Protein AF-A0A4Y8C6T3-F1 (afdb_monomer_lite)

Radius of gyration: 14.13 Å; chains: 1; bounding box: 31×22×41 Å

pLDDT: mean 93.66, std 9.94, range [44.62, 98.5]

Structure (mmCIF, N/CA/C/O backbone):
data_AF-A0A4Y8C6T3-F1
#
_entry.id   AF-A0A4Y8C6T3-F1
#
loop_
_atom_site.group_PDB
_atom_site.id
_atom_site.type_symbol
_atom_site.label_atom_id
_atom_site.label_alt_id
_atom_site.label_comp_id
_atom_site.label_asym_id
_atom_site.label_entity_id
_atom_site.label_seq_id
_atom_site.pdbx_PDB_ins_code
_atom_site.Cartn_x
_atom_site.Cartn_y
_atom_site.Cartn_z
_atom_site.occupancy
_atom_site.B_iso_or_equiv
_atom_site.auth_seq_id
_atom_site.auth_comp_id
_atom_site.auth_asym_id
_atom_site.auth_atom_id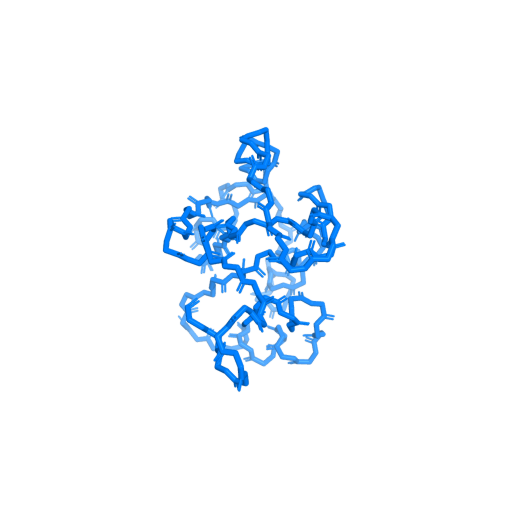
_atom_site.pdbx_PDB_model_num
ATOM 1 N N . PRO A 1 1 ? -4.634 -4.958 -4.714 1.00 93.81 1 PRO A N 1
ATOM 2 C CA . PRO A 1 1 ? -3.688 -5.051 -5.860 1.00 93.81 1 PRO A CA 1
ATOM 3 C C . PRO A 1 1 ? -2.917 -3.736 -6.041 1.00 93.81 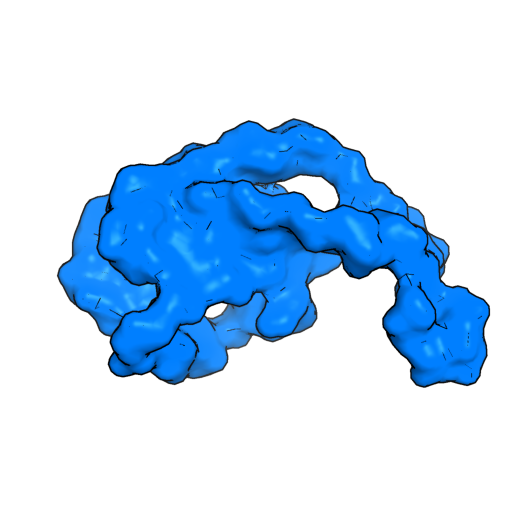1 PRO A C 1
ATOM 5 O O . PRO A 1 1 ? -3.467 -2.706 -5.666 1.00 93.81 1 PRO A O 1
ATOM 8 N N . ALA A 1 2 ? -1.694 -3.755 -6.593 1.00 94.00 2 ALA A N 1
ATOM 9 C CA . ALA A 1 2 ? -0.836 -2.560 -6.675 1.00 94.00 2 ALA A CA 1
ATOM 10 C C . ALA A 1 2 ? -1.477 -1.413 -7.481 1.00 94.00 2 ALA A C 1
ATOM 12 O O . ALA A 1 2 ? -1.553 -0.289 -6.998 1.00 94.00 2 ALA A O 1
ATOM 13 N N . PHE A 1 3 ? -2.056 -1.705 -8.650 1.00 95.62 3 PHE A N 1
ATOM 14 C CA . PHE A 1 3 ? -2.719 -0.692 -9.486 1.00 95.62 3 PHE A CA 1
ATOM 15 C C . PHE A 1 3 ? -3.970 -0.071 -8.858 1.00 95.62 3 PHE A C 1
ATOM 17 O O . PHE A 1 3 ? -4.382 1.023 -9.228 1.00 95.62 3 PHE A O 1
ATOM 24 N N . LEU A 1 4 ? -4.565 -0.758 -7.884 1.00 96.12 4 LEU A N 1
ATOM 25 C CA . LEU A 1 4 ? -5.795 -0.332 -7.225 1.00 96.12 4 LEU A CA 1
ATOM 26 C C . LEU A 1 4 ? -5.525 0.312 -5.860 1.00 96.12 4 LEU A C 1
ATOM 28 O O . LEU A 1 4 ? -6.464 0.555 -5.109 1.00 96.12 4 LEU A O 1
ATOM 32 N N . CYS A 1 5 ? -4.263 0.598 -5.517 1.00 94.44 5 CYS A N 1
ATOM 33 C CA . CYS A 1 5 ? -3.896 1.125 -4.201 1.00 94.44 5 CYS A CA 1
ATOM 34 C C . CYS A 1 5 ? -4.512 2.500 -3.892 1.00 94.44 5 CYS A C 1
ATOM 36 O O . CYS A 1 5 ? -4.568 2.878 -2.732 1.00 94.44 5 CYS A O 1
ATOM 38 N N . ARG A 1 6 ? -4.991 3.232 -4.910 1.00 94.50 6 ARG A N 1
ATOM 39 C CA . ARG A 1 6 ? -5.690 4.523 -4.778 1.00 94.50 6 ARG A CA 1
ATOM 40 C C . ARG A 1 6 ? -7.206 4.453 -5.005 1.00 94.50 6 ARG A C 1
ATOM 42 O O . ARG A 1 6 ? -7.862 5.488 -5.000 1.00 94.50 6 ARG A O 1
ATOM 49 N N . GLN A 1 7 ? -7.774 3.264 -5.204 1.00 97.06 7 GLN A N 1
ATOM 50 C CA . GLN A 1 7 ? -9.216 3.114 -5.412 1.00 97.06 7 GLN A CA 1
ATOM 51 C C . GLN A 1 7 ? -9.947 3.178 -4.072 1.00 97.06 7 GLN A C 1
ATOM 53 O O . GLN A 1 7 ? -9.999 2.195 -3.331 1.00 97.06 7 GLN A O 1
ATOM 58 N N . THR A 1 8 ? -10.492 4.354 -3.757 1.00 96.19 8 THR A N 1
ATOM 59 C CA . THR A 1 8 ? -11.154 4.634 -2.477 1.00 96.19 8 THR A CA 1
ATOM 60 C C . THR A 1 8 ? -12.245 3.623 -2.155 1.00 96.19 8 THR A C 1
ATOM 62 O O . THR A 1 8 ? -12.251 3.085 -1.051 1.00 96.19 8 THR A O 1
ATOM 65 N N . ASP A 1 9 ? -13.122 3.316 -3.107 1.00 97.25 9 ASP A N 1
ATOM 66 C CA . ASP A 1 9 ? -14.258 2.425 -2.860 1.00 97.25 9 ASP A CA 1
ATOM 67 C C . ASP A 1 9 ? -13.801 1.005 -2.524 1.00 97.25 9 ASP A C 1
ATOM 69 O O . ASP A 1 9 ? -14.338 0.377 -1.612 1.00 97.25 9 ASP A O 1
ATOM 73 N N . LEU A 1 10 ? -12.736 0.532 -3.183 1.00 98.00 10 LEU A N 1
ATOM 74 C CA . LEU A 1 10 ? -12.125 -0.761 -2.883 1.00 98.00 10 LEU A CA 1
ATOM 75 C C . LEU A 1 10 ? -11.499 -0.776 -1.484 1.00 98.00 10 LEU A C 1
ATOM 77 O O . LEU A 1 10 ? -11.689 -1.736 -0.737 1.00 98.00 10 LEU A O 1
ATOM 81 N N . LEU A 1 11 ? -10.763 0.278 -1.117 1.00 97.31 11 LEU A N 1
ATOM 82 C CA . LEU A 1 11 ? -10.166 0.400 0.215 1.00 97.31 11 LEU A CA 1
ATOM 83 C C . LEU A 1 11 ? -11.241 0.444 1.303 1.00 97.31 11 LEU A C 1
ATOM 85 O O . LEU A 1 11 ? -11.113 -0.244 2.312 1.00 97.31 11 LEU A O 1
ATOM 89 N N . VAL A 1 12 ? -12.313 1.206 1.084 1.00 97.88 12 VAL A N 1
ATOM 90 C CA . VAL A 1 12 ? -13.452 1.316 2.003 1.00 97.88 12 VAL A CA 1
ATOM 91 C C . VAL A 1 12 ? -14.166 -0.028 2.138 1.00 97.88 12 VAL A C 1
ATOM 93 O O . VAL A 1 12 ? -14.441 -0.465 3.256 1.00 97.88 12 VAL A O 1
ATOM 96 N N . ALA A 1 13 ? -14.437 -0.715 1.026 1.00 98.19 13 ALA A N 1
ATOM 97 C CA . ALA A 1 13 ? -15.073 -2.029 1.038 1.00 98.19 13 ALA A CA 1
ATOM 98 C C . ALA A 1 13 ? -14.230 -3.059 1.806 1.00 98.19 13 ALA A C 1
ATOM 100 O O . ALA A 1 13 ? -14.754 -3.754 2.675 1.00 98.19 13 ALA A O 1
ATOM 101 N N . ALA A 1 14 ? -12.916 -3.107 1.559 1.00 97.94 14 ALA A N 1
ATOM 102 C CA . ALA A 1 14 ? -12.001 -3.983 2.288 1.00 97.94 14 ALA A CA 1
ATOM 103 C C . ALA A 1 14 ? -11.927 -3.624 3.784 1.00 97.94 14 ALA A C 1
ATOM 105 O O . ALA A 1 14 ? -11.955 -4.512 4.640 1.00 97.94 14 ALA A O 1
ATOM 106 N N . ALA A 1 15 ? -11.881 -2.330 4.112 1.00 97.56 15 ALA A N 1
ATOM 107 C CA . ALA A 1 15 ? -11.782 -1.834 5.481 1.00 97.56 15 ALA A CA 1
ATOM 108 C C . ALA A 1 15 ? -13.005 -2.180 6.341 1.00 97.56 15 ALA A C 1
ATOM 110 O O . ALA A 1 15 ? -12.828 -2.450 7.529 1.00 97.56 15 ALA A O 1
ATOM 111 N N . LYS A 1 16 ? -14.207 -2.228 5.746 1.00 97.50 16 LYS A N 1
ATOM 112 C CA . LYS A 1 16 ? -15.460 -2.637 6.411 1.00 97.50 16 LYS A CA 1
ATOM 113 C C . LYS A 1 16 ? -15.486 -4.115 6.820 1.00 97.50 16 LYS A C 1
ATOM 115 O O . LYS A 1 16 ? -16.320 -4.514 7.628 1.00 97.50 16 LYS A O 1
ATOM 120 N N . THR A 1 17 ? -14.591 -4.939 6.277 1.00 97.12 17 THR A N 1
ATOM 121 C CA . THR A 1 17 ? -14.454 -6.340 6.694 1.00 97.12 17 THR A CA 1
ATOM 122 C C . THR A 1 17 ? -13.614 -6.466 7.970 1.00 97.12 17 THR A C 1
ATOM 124 O O . THR A 1 17 ? -12.795 -5.601 8.286 1.00 97.12 17 THR A O 1
ATOM 127 N N . LYS A 1 18 ? -13.745 -7.603 8.668 1.00 94.31 18 LYS A N 1
ATOM 128 C CA . LYS A 1 18 ? -12.886 -7.965 9.814 1.00 94.31 18 LYS A CA 1
ATOM 129 C C . LYS A 1 18 ? -11.499 -8.490 9.401 1.00 94.31 18 LY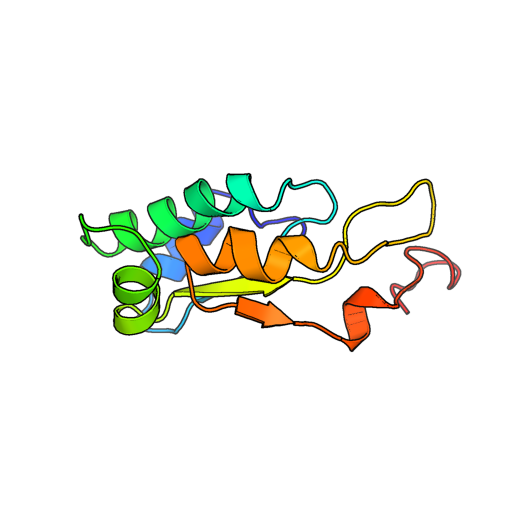S A C 1
ATOM 131 O O . LYS A 1 18 ? -10.694 -8.828 10.265 1.00 94.31 18 LYS A O 1
ATOM 136 N N . ALA A 1 19 ? -11.217 -8.604 8.102 1.00 97.62 19 ALA A N 1
ATOM 137 C CA . ALA A 1 19 ? -9.962 -9.162 7.610 1.00 97.62 19 ALA A CA 1
ATOM 138 C C . ALA A 1 19 ? -8.792 -8.179 7.775 1.00 97.62 19 ALA A C 1
ATOM 140 O O . ALA A 1 19 ? -8.970 -6.960 7.810 1.00 97.62 19 ALA A O 1
ATOM 141 N N . LYS A 1 20 ? -7.564 -8.702 7.828 1.00 98.06 20 LYS A N 1
ATOM 142 C CA . LYS A 1 20 ? -6.359 -7.870 7.697 1.00 98.06 20 LYS A CA 1
ATOM 143 C C . LYS A 1 20 ? -6.269 -7.338 6.264 1.00 98.06 20 LYS A C 1
ATOM 145 O O . LYS A 1 20 ? -6.555 -8.066 5.317 1.00 98.06 20 LYS A O 1
ATOM 150 N N . VAL A 1 21 ? -5.860 -6.083 6.104 1.00 98.12 21 VAL A N 1
ATOM 151 C CA . VAL A 1 21 ? -5.755 -5.420 4.798 1.00 98.12 21 VAL A CA 1
ATOM 152 C C . VAL A 1 21 ? -4.285 -5.203 4.480 1.00 98.12 21 VAL A C 1
ATOM 154 O O . VAL A 1 21 ? -3.594 -4.519 5.225 1.00 98.12 21 VAL A O 1
ATOM 157 N N . ASN A 1 22 ? -3.814 -5.769 3.371 1.00 98.38 22 ASN A N 1
ATOM 158 C CA . ASN A 1 22 ? -2.470 -5.527 2.854 1.00 98.38 22 ASN A CA 1
ATOM 159 C C . ASN A 1 22 ? -2.540 -4.683 1.575 1.00 98.38 22 ASN A C 1
ATOM 161 O O . ASN A 1 22 ? -3.054 -5.131 0.544 1.00 98.38 22 ASN A O 1
ATOM 165 N N . ILE A 1 23 ? -2.024 -3.459 1.642 1.00 98.19 23 ILE A N 1
ATOM 166 C CA . ILE A 1 23 ? -2.025 -2.502 0.539 1.00 98.19 23 ILE A CA 1
ATOM 167 C C . ILE A 1 23 ? -0.684 -2.602 -0.188 1.00 98.19 23 ILE A C 1
ATOM 169 O O . ILE A 1 23 ? 0.341 -2.108 0.275 1.00 98.19 23 ILE A O 1
ATOM 173 N N . LYS A 1 24 ? -0.691 -3.222 -1.368 1.00 98.12 24 LYS A N 1
ATOM 174 C CA . LYS A 1 24 ? 0.473 -3.221 -2.263 1.00 98.12 24 LYS A CA 1
ATOM 175 C C . LYS A 1 24 ? 0.709 -1.811 -2.796 1.00 98.12 24 LYS A C 1
ATOM 177 O O . LYS A 1 24 ? -0.194 -1.253 -3.419 1.00 98.12 24 LYS A O 1
ATOM 182 N N . LYS A 1 25 ? 1.903 -1.256 -2.576 1.00 97.94 25 LYS A N 1
ATOM 183 C CA . LYS A 1 25 ? 2.309 0.038 -3.129 1.00 97.94 25 LYS A CA 1
ATOM 184 C C . LYS A 1 25 ? 2.245 -0.029 -4.655 1.00 97.94 25 LYS A C 1
ATOM 186 O O . LYS A 1 25 ? 2.782 -0.955 -5.264 1.00 97.94 25 LYS A O 1
ATOM 191 N N . GLY A 1 26 ? 1.580 0.942 -5.275 1.00 96.56 26 GLY A N 1
ATOM 192 C CA . GLY A 1 26 ? 1.575 1.080 -6.730 1.00 96.56 26 GLY A CA 1
ATOM 193 C C . GLY A 1 26 ? 2.983 1.347 -7.265 1.00 96.56 26 GLY A C 1
ATOM 194 O O . GLY A 1 26 ? 3.777 2.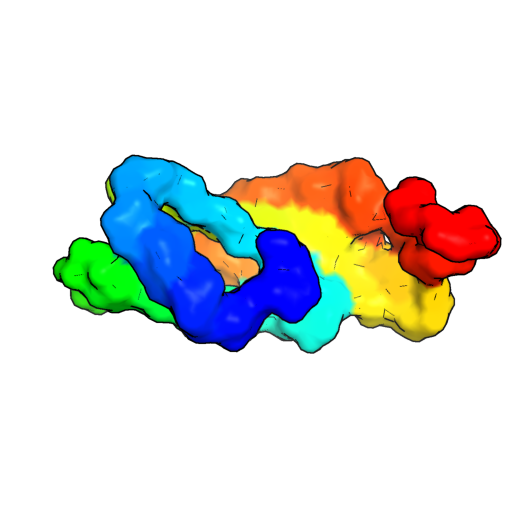044 -6.626 1.00 96.56 26 GLY A O 1
ATOM 195 N N . GLN A 1 27 ? 3.289 0.835 -8.456 1.00 96.62 27 GLN A N 1
ATOM 196 C CA . GLN A 1 27 ? 4.574 1.084 -9.120 1.00 96.62 27 GLN A CA 1
ATOM 197 C C . GLN A 1 27 ? 4.770 2.574 -9.463 1.00 96.62 27 GLN A C 1
ATOM 199 O O . GLN A 1 27 ? 5.897 3.045 -9.560 1.00 96.62 27 GLN A O 1
ATOM 204 N N . PHE A 1 28 ? 3.667 3.316 -9.581 1.00 96.12 28 PHE A N 1
ATOM 205 C CA . PHE A 1 28 ? 3.608 4.760 -9.826 1.00 96.12 28 PHE A CA 1
ATOM 206 C C . PHE A 1 28 ? 3.617 5.616 -8.546 1.00 96.12 28 PHE A C 1
ATOM 208 O O . PHE A 1 28 ? 3.556 6.840 -8.631 1.00 96.12 28 PHE A O 1
ATOM 215 N N . LEU A 1 29 ? 3.600 5.001 -7.358 1.00 96.50 29 LEU A N 1
ATOM 216 C CA . LEU A 1 29 ? 3.380 5.710 -6.098 1.00 96.50 29 LEU A CA 1
ATOM 217 C C . LEU A 1 29 ? 4.697 5.970 -5.353 1.00 96.50 29 LEU A C 1
ATOM 219 O O . LEU A 1 29 ? 5.499 5.048 -5.155 1.00 96.50 29 LEU A O 1
ATOM 223 N N . ASN A 1 30 ? 4.866 7.208 -4.876 1.00 96.75 30 ASN A N 1
ATOM 224 C CA . ASN A 1 30 ? 5.906 7.578 -3.917 1.00 96.75 30 ASN A CA 1
ATOM 225 C C . ASN A 1 30 ? 5.659 6.852 -2.574 1.00 96.75 30 ASN A C 1
ATOM 227 O O . ASN A 1 30 ? 4.513 6.833 -2.115 1.00 96.75 30 ASN A O 1
ATOM 231 N N . PRO A 1 31 ? 6.686 6.272 -1.921 1.00 96.94 31 PRO A N 1
ATOM 232 C CA . PRO A 1 31 ? 6.547 5.633 -0.611 1.00 96.94 31 PRO A CA 1
ATOM 233 C C . PRO A 1 31 ? 5.769 6.457 0.425 1.00 96.94 31 PRO A C 1
ATOM 235 O O . PRO A 1 31 ? 4.882 5.915 1.079 1.00 96.94 31 PRO A O 1
ATOM 238 N N . SER A 1 32 ? 6.013 7.768 0.530 1.00 97.50 32 SER A N 1
ATOM 239 C CA . SER A 1 32 ? 5.335 8.622 1.520 1.00 97.50 32 SER A CA 1
ATOM 240 C C . SER A 1 32 ? 3.838 8.803 1.251 1.00 97.50 32 SER A C 1
ATOM 242 O O . SER A 1 32 ? 3.074 9.087 2.172 1.00 97.50 32 SER A O 1
ATOM 244 N N . ASP A 1 33 ? 3.386 8.616 0.009 1.00 97.56 33 ASP A N 1
ATOM 245 C CA . ASP A 1 33 ? 1.977 8.775 -0.363 1.00 97.56 33 ASP A CA 1
ATOM 246 C C . ASP A 1 33 ? 1.117 7.568 0.029 1.00 97.56 33 ASP A C 1
ATOM 248 O O . ASP A 1 33 ? -0.116 7.666 0.035 1.00 97.56 33 ASP A O 1
ATOM 252 N N . ILE A 1 34 ? 1.725 6.432 0.402 1.00 96.75 34 ILE A N 1
ATOM 253 C CA . ILE A 1 34 ? 0.965 5.267 0.879 1.00 96.75 34 ILE A CA 1
ATOM 254 C C . ILE A 1 34 ? 0.176 5.597 2.153 1.00 96.75 34 ILE A C 1
ATOM 256 O O . ILE A 1 34 ? -0.881 5.003 2.387 1.00 96.75 34 ILE A O 1
ATOM 260 N N . LYS A 1 35 ? 0.629 6.601 2.922 1.00 97.12 35 LYS A N 1
ATOM 261 C CA . LYS A 1 35 ? -0.018 7.077 4.150 1.00 97.12 35 LYS A CA 1
ATOM 262 C C . LYS A 1 35 ? -1.495 7.400 3.951 1.00 97.12 35 LYS A C 1
ATOM 264 O O . LYS A 1 35 ? -2.307 7.077 4.807 1.00 97.12 35 LYS A O 1
ATOM 269 N N . TYR A 1 36 ? -1.876 7.956 2.797 1.00 97.56 36 TYR A N 1
ATOM 270 C CA . TYR A 1 36 ? -3.271 8.306 2.518 1.00 97.56 36 TYR A CA 1
ATOM 271 C C . TYR A 1 36 ? -4.158 7.066 2.373 1.00 97.56 36 TYR A C 1
ATOM 273 O O . TYR A 1 36 ? -5.311 7.074 2.799 1.00 97.56 36 TYR A O 1
ATOM 281 N N . SER A 1 37 ? -3.609 5.979 1.824 1.00 97.50 37 SER A N 1
ATOM 282 C CA . SER A 1 37 ? -4.329 4.710 1.664 1.00 97.50 37 SER A CA 1
ATOM 283 C C . SER A 1 37 ? -4.510 4.021 3.017 1.00 97.50 37 SER A C 1
ATOM 285 O O . SER A 1 37 ? -5.606 3.566 3.339 1.00 97.50 37 SER A O 1
ATOM 287 N N . VAL A 1 38 ? -3.456 4.015 3.841 1.00 97.88 38 VAL A N 1
ATOM 288 C CA . VAL A 1 38 ? -3.492 3.508 5.223 1.00 97.88 38 VAL A CA 1
ATOM 289 C C . VAL A 1 38 ? -4.496 4.302 6.059 1.00 97.88 38 VAL A C 1
ATOM 291 O O . VAL A 1 38 ? -5.403 3.715 6.649 1.00 97.88 38 VAL A O 1
ATOM 294 N N . LYS A 1 39 ? -4.394 5.637 6.040 1.00 97.62 39 LYS A N 1
ATOM 295 C CA . LYS A 1 39 ? -5.309 6.550 6.731 1.00 97.62 39 LYS A CA 1
ATOM 296 C C . LYS A 1 39 ? -6.757 6.290 6.341 1.00 97.62 39 LYS A C 1
ATOM 298 O O . LYS A 1 39 ? -7.614 6.201 7.211 1.00 97.62 39 LYS A O 1
ATOM 303 N N . LYS A 1 40 ? -7.044 6.097 5.050 1.00 97.56 40 LYS A N 1
ATOM 304 C CA . LYS A 1 40 ? -8.411 5.828 4.586 1.00 97.56 40 LYS A CA 1
ATOM 305 C C . LYS A 1 40 ? -8.980 4.534 5.167 1.00 97.56 40 LYS A C 1
ATOM 307 O O . LYS A 1 40 ? -10.145 4.510 5.568 1.00 97.56 40 LYS A O 1
ATOM 312 N N . VAL A 1 41 ? -8.173 3.474 5.237 1.00 97.94 41 VAL A N 1
ATOM 313 C CA . VAL A 1 41 ? -8.577 2.198 5.847 1.00 97.94 41 VAL A CA 1
ATOM 314 C C . VAL A 1 41 ? -8.816 2.363 7.350 1.00 97.94 41 VAL A C 1
ATOM 316 O O . VAL A 1 41 ? -9.842 1.902 7.843 1.00 97.94 41 VAL A O 1
ATOM 319 N N . LEU A 1 42 ? -7.927 3.063 8.064 1.00 97.81 42 LEU A N 1
ATOM 320 C CA . LEU A 1 42 ? -8.071 3.340 9.500 1.00 97.81 42 LEU A CA 1
ATOM 321 C C . LEU A 1 42 ? -9.321 4.173 9.811 1.00 97.81 42 LEU A C 1
ATOM 323 O O . LEU A 1 42 ? -10.145 3.760 10.624 1.00 97.81 42 LEU A O 1
ATOM 327 N N . GLN A 1 43 ? -9.529 5.275 9.090 1.00 97.38 43 GLN A N 1
ATOM 328 C CA . GLN A 1 43 ? -10.710 6.127 9.243 1.00 97.38 43 GLN A CA 1
ATOM 329 C C . GLN A 1 43 ? -12.008 5.363 8.975 1.00 97.38 43 GLN A C 1
ATOM 331 O O . GLN A 1 43 ? -12.978 5.503 9.712 1.00 97.38 43 GLN A O 1
ATOM 336 N N . THR A 1 44 ? -12.029 4.505 7.950 1.00 97.50 44 THR A N 1
ATOM 337 C CA . THR A 1 44 ? -13.209 3.676 7.648 1.00 97.50 44 THR A CA 1
ATOM 338 C C . THR A 1 44 ? -13.514 2.679 8.772 1.00 97.50 44 THR A C 1
ATOM 340 O O . THR A 1 44 ? -14.665 2.290 8.952 1.00 97.50 44 THR A O 1
ATOM 343 N N . ARG A 1 45 ? -12.500 2.282 9.550 1.00 97.31 45 ARG A N 1
ATOM 344 C CA . ARG A 1 45 ? -12.634 1.433 10.743 1.00 97.31 45 ARG A CA 1
ATOM 345 C C . ARG A 1 45 ? -12.969 2.211 12.020 1.00 97.31 45 ARG A C 1
ATOM 347 O O . ARG A 1 45 ? -13.063 1.592 13.073 1.00 97.31 45 ARG A O 1
ATOM 354 N N . GLY A 1 46 ? -13.156 3.531 11.939 1.00 96.81 46 GLY A N 1
ATOM 355 C CA . GLY A 1 46 ? -13.431 4.385 13.097 1.00 96.81 46 GLY A CA 1
ATOM 356 C C . GLY A 1 46 ? -12.205 4.650 13.975 1.00 96.81 46 GLY A C 1
ATOM 357 O O . GLY A 1 46 ? -12.352 4.915 15.161 1.00 96.81 46 GLY A O 1
ATOM 358 N N . ILE A 1 47 ? -10.997 4.537 13.415 1.00 97.06 47 ILE A N 1
ATOM 359 C CA . ILE A 1 47 ? -9.737 4.760 14.127 1.00 97.06 47 ILE A CA 1
ATOM 360 C C . ILE A 1 47 ? -9.211 6.155 13.781 1.00 97.06 47 ILE A C 1
ATOM 362 O O . ILE A 1 47 ? -8.974 6.454 12.610 1.00 97.06 47 ILE A O 1
ATOM 366 N N . GLU A 1 48 ? -9.038 7.001 14.797 1.00 92.38 48 GLU A N 1
ATOM 367 C CA . GLU A 1 48 ? -8.613 8.399 14.626 1.00 92.38 48 GLU A CA 1
ATOM 368 C C . GLU A 1 48 ? -7.092 8.581 14.652 1.00 92.38 48 GLU A C 1
ATOM 370 O O . GLU A 1 48 ? -6.570 9.495 14.016 1.00 92.38 48 GLU A O 1
ATOM 375 N N . ASN A 1 49 ? -6.367 7.711 15.361 1.00 93.00 49 ASN A N 1
ATOM 376 C CA . ASN A 1 49 ? -4.912 7.757 15.416 1.00 93.00 49 ASN A CA 1
ATOM 377 C C . ASN A 1 49 ? -4.270 7.102 14.182 1.00 93.00 49 ASN A C 1
ATOM 379 O O . ASN A 1 49 ? -4.786 6.148 13.600 1.00 93.00 49 ASN A O 1
ATOM 383 N N . GLU A 1 50 ? -3.105 7.617 13.799 1.00 95.06 50 GLU A N 1
ATOM 384 C CA . GLU A 1 50 ? -2.342 7.185 12.627 1.00 95.06 50 GLU A CA 1
ATOM 385 C C . GLU A 1 50 ? -0.959 6.661 13.042 1.00 95.06 50 GLU A C 1
ATOM 387 O O . GLU A 1 50 ? -0.540 6.803 14.191 1.00 95.06 50 GLU A O 1
ATOM 392 N N . GLY A 1 51 ? -0.246 6.055 12.094 1.00 95.94 51 GLY A N 1
ATOM 393 C CA . GLY A 1 51 ? 1.121 5.576 12.288 1.00 95.94 51 GLY A CA 1
ATOM 394 C C . GLY A 1 51 ? 1.230 4.067 12.492 1.00 95.94 51 GLY A C 1
ATOM 395 O O . GLY A 1 51 ? 0.230 3.344 12.546 1.00 95.94 51 GLY A O 1
ATOM 396 N N . TYR A 1 52 ? 2.475 3.599 12.604 1.00 97.75 52 TYR A N 1
ATOM 397 C CA . TYR A 1 52 ? 2.831 2.179 12.681 1.00 97.75 52 TYR A CA 1
ATOM 398 C C . TYR A 1 52 ? 1.970 1.376 13.666 1.00 97.75 52 TYR A C 1
ATOM 400 O O . TYR A 1 52 ? 1.389 0.358 13.290 1.00 97.75 52 TYR A O 1
ATOM 408 N N . GLU A 1 53 ? 1.868 1.829 14.917 1.00 97.69 53 GLU A N 1
ATOM 409 C CA . GLU A 1 53 ? 1.162 1.098 15.977 1.00 97.69 53 GLU A CA 1
ATOM 410 C C . GLU A 1 53 ? -0.345 1.025 15.716 1.00 97.69 53 GLU A C 1
ATOM 412 O O . GLU A 1 53 ? -0.957 -0.037 15.870 1.00 97.69 53 GLU A O 1
ATOM 417 N N . ALA A 1 54 ? -0.941 2.134 15.263 1.00 97.44 54 ALA A N 1
ATOM 418 C CA . ALA A 1 54 ? -2.355 2.198 14.913 1.00 97.44 54 ALA A CA 1
ATOM 419 C C . ALA A 1 54 ? -2.670 1.240 13.757 1.00 97.44 54 ALA A C 1
ATOM 421 O O . ALA A 1 54 ? -3.611 0.448 13.841 1.00 97.44 54 ALA A O 1
ATOM 422 N N . ALA A 1 55 ? -1.849 1.249 12.707 1.00 98.00 55 ALA A N 1
ATOM 423 C CA . ALA A 1 55 ? -1.976 0.326 11.587 1.00 98.00 55 ALA A CA 1
ATOM 424 C C . ALA A 1 55 ? -1.797 -1.136 12.022 1.00 98.00 55 ALA A C 1
ATOM 426 O O . ALA A 1 55 ? -2.627 -1.980 11.679 1.00 98.00 55 ALA A O 1
ATOM 427 N N . GLN A 1 56 ? -0.780 -1.439 12.834 1.00 97.94 56 GLN A N 1
ATOM 428 C CA . GLN A 1 56 ? -0.499 -2.795 13.304 1.00 97.94 56 GLN A CA 1
ATOM 429 C C . GLN A 1 56 ? -1.650 -3.366 14.138 1.00 97.94 56 GLN A C 1
ATOM 431 O O . GLN A 1 56 ? -2.134 -4.463 13.847 1.00 97.94 56 GLN A O 1
ATOM 436 N N . LYS A 1 57 ? -2.121 -2.615 15.143 1.00 97.50 57 LYS A N 1
ATOM 437 C CA . LYS A 1 57 ? -3.221 -3.029 16.029 1.00 97.50 57 LYS A CA 1
ATOM 438 C C . LYS A 1 57 ? -4.515 -3.264 15.254 1.00 97.50 57 LYS A C 1
ATOM 440 O O . LYS A 1 57 ? -5.274 -4.172 15.577 1.00 97.50 57 LYS A O 1
ATOM 445 N N . ASN A 1 58 ? -4.735 -2.476 14.205 1.00 97.56 58 ASN A N 1
ATOM 446 C CA . ASN A 1 58 ? -5.921 -2.562 13.364 1.00 97.56 58 ASN A CA 1
ATOM 447 C C . ASN A 1 58 ? -5.704 -3.399 12.099 1.00 97.56 58 ASN A C 1
ATOM 449 O O . ASN A 1 58 ? -6.529 -3.341 11.192 1.00 97.56 58 ASN A O 1
ATOM 453 N N . GLY A 1 59 ? -4.629 -4.189 12.015 1.00 97.69 59 GLY A N 1
ATOM 454 C CA . GLY A 1 59 ? -4.412 -5.154 10.939 1.00 97.69 59 GLY A CA 1
ATOM 455 C C . GLY A 1 59 ? -4.292 -4.540 9.541 1.00 97.69 59 GLY A C 1
ATOM 456 O O . GLY A 1 59 ? -4.775 -5.141 8.579 1.00 97.69 59 GLY A O 1
ATOM 457 N N . VAL A 1 60 ? -3.687 -3.358 9.426 1.00 98.25 60 VAL A N 1
ATOM 458 C CA . VAL A 1 60 ? -3.397 -2.672 8.162 1.00 98.25 60 VAL A CA 1
ATOM 459 C C . VAL A 1 60 ? -1.902 -2.775 7.878 1.00 98.25 60 VAL A C 1
ATOM 461 O O . VAL A 1 60 ? -1.080 -2.408 8.709 1.00 98.25 60 VAL A O 1
ATOM 464 N N . PHE A 1 61 ? -1.556 -3.284 6.702 1.00 98.50 61 PHE A N 1
ATOM 465 C CA . PHE A 1 61 ? -0.190 -3.534 6.253 1.00 98.50 61 PHE A CA 1
ATOM 466 C C . PHE A 1 61 ? 0.036 -2.856 4.907 1.00 98.50 61 PHE A C 1
ATOM 468 O O . PHE A 1 61 ? -0.905 -2.654 4.132 1.00 98.50 61 PHE A O 1
ATOM 475 N N . VAL A 1 62 ? 1.293 -2.556 4.610 1.00 98.31 62 VAL A N 1
ATOM 476 C CA . VAL A 1 62 ? 1.722 -2.066 3.299 1.00 98.31 62 VAL A CA 1
ATOM 477 C C . VAL A 1 62 ? 2.777 -2.995 2.729 1.00 98.31 62 VAL A C 1
ATOM 479 O O . VAL A 1 62 ? 3.574 -3.558 3.475 1.00 98.31 62 VAL A O 1
ATOM 482 N N . ALA A 1 63 ? 2.785 -3.170 1.412 1.00 98.31 63 ALA A N 1
ATOM 483 C CA . ALA A 1 63 ? 3.760 -4.021 0.745 1.00 98.31 63 ALA A CA 1
ATOM 484 C C . ALA A 1 63 ? 4.555 -3.252 -0.312 1.00 98.31 63 ALA A C 1
ATOM 486 O O . ALA A 1 63 ? 3.970 -2.723 -1.262 1.00 98.31 63 ALA A O 1
ATOM 487 N N . GLU A 1 64 ? 5.880 -3.232 -0.159 1.00 98.19 64 GLU A N 1
ATOM 488 C CA . GLU A 1 64 ? 6.810 -2.808 -1.205 1.00 98.19 64 GLU A CA 1
ATOM 489 C C . GLU A 1 64 ? 6.885 -3.895 -2.276 1.00 98.19 64 GLU A C 1
ATOM 491 O O . GLU A 1 64 ? 6.990 -5.079 -1.953 1.00 98.19 64 GLU A O 1
ATOM 496 N N . ARG A 1 65 ? 6.808 -3.496 -3.547 1.00 97.56 65 ARG A N 1
ATOM 497 C CA . ARG A 1 65 ? 6.852 -4.431 -4.677 1.00 97.56 65 ARG A CA 1
ATOM 498 C C . ARG A 1 65 ? 7.560 -3.869 -5.911 1.00 97.56 65 ARG A C 1
ATOM 500 O O . ARG A 1 65 ? 7.345 -4.361 -7.008 1.00 97.56 65 ARG A O 1
ATOM 507 N N . GLY A 1 66 ? 8.354 -2.817 -5.773 1.00 96.69 66 GLY A N 1
ATOM 508 C CA . GLY A 1 66 ? 9.028 -2.113 -6.858 1.00 96.69 66 GLY A CA 1
ATOM 509 C C . GLY A 1 66 ? 8.252 -0.903 -7.385 1.00 96.69 66 GLY A C 1
ATOM 510 O O . GLY A 1 66 ? 7.018 -0.836 -7.345 1.00 96.69 66 GLY A O 1
ATOM 511 N N . SER A 1 67 ? 9.006 0.053 -7.915 1.00 97.19 67 SER A N 1
ATOM 512 C CA . SER A 1 67 ? 8.536 1.252 -8.613 1.00 97.19 67 SER A CA 1
ATOM 513 C C . SER A 1 67 ? 8.943 1.196 -10.082 1.00 97.19 67 SER A C 1
ATOM 515 O O . SER A 1 67 ? 9.966 0.599 -10.410 1.00 97.19 67 SER A O 1
ATOM 517 N N . SER A 1 68 ? 8.160 1.817 -10.964 1.00 96.31 68 SER A N 1
ATOM 518 C CA . SER A 1 68 ? 8.478 1.888 -12.393 1.00 96.31 68 SER A CA 1
ATOM 519 C C . SER A 1 68 ? 9.844 2.536 -12.615 1.00 96.31 68 SER A C 1
ATOM 521 O O . SER A 1 68 ? 10.098 3.633 -12.119 1.00 96.31 68 SER A O 1
ATOM 523 N N . PHE A 1 69 ? 10.709 1.861 -13.373 1.00 95.81 69 PHE A N 1
ATOM 524 C CA . PHE A 1 69 ? 12.049 2.339 -13.702 1.00 95.81 69 PHE A CA 1
ATOM 525 C C . PHE A 1 69 ? 12.263 2.289 -15.213 1.00 95.81 69 PHE A C 1
ATOM 527 O O . PHE A 1 69 ? 12.798 1.327 -15.758 1.00 95.81 69 PHE A O 1
ATOM 534 N N . GLY A 1 70 ? 11.772 3.319 -15.902 1.00 93.81 70 GLY A N 1
ATOM 535 C CA . GLY A 1 70 ? 11.645 3.280 -17.357 1.00 93.81 70 GLY A CA 1
ATOM 536 C C . GLY A 1 70 ? 10.603 2.253 -17.814 1.00 93.81 70 GLY A C 1
ATOM 537 O O . GLY A 1 70 ? 9.690 1.890 -17.067 1.00 93.81 70 GLY A O 1
ATOM 538 N N . TYR A 1 71 ? 10.720 1.806 -19.064 1.00 89.38 71 TYR A N 1
ATOM 539 C CA . TYR A 1 71 ? 9.802 0.832 -19.654 1.00 89.38 71 TYR A CA 1
ATOM 540 C C . TYR A 1 71 ? 10.259 -0.601 -19.389 1.00 89.38 71 TYR A C 1
ATOM 542 O O . TYR A 1 71 ? 11.443 -0.911 -19.476 1.00 89.38 71 TYR A O 1
ATOM 550 N N . GLY A 1 72 ? 9.303 -1.481 -19.085 1.00 87.12 72 GLY A N 1
ATOM 551 C CA . GLY A 1 72 ? 9.553 -2.915 -18.926 1.00 87.12 72 GLY A CA 1
ATOM 552 C C . GLY A 1 72 ? 10.365 -3.307 -17.690 1.00 87.12 72 GLY A C 1
ATOM 553 O O . GLY A 1 72 ? 10.717 -4.476 -17.558 1.00 87.12 72 GLY A O 1
ATOM 554 N N . ASN A 1 73 ? 10.646 -2.370 -16.777 1.00 91.38 73 ASN A N 1
ATOM 555 C CA . ASN A 1 73 ? 11.495 -2.634 -15.622 1.00 91.38 73 ASN A CA 1
ATOM 556 C C . ASN A 1 73 ? 10.988 -1.983 -14.327 1.00 91.38 73 ASN A C 1
ATOM 558 O O . ASN A 1 73 ? 10.212 -1.018 -14.330 1.00 91.38 73 ASN A O 1
ATOM 562 N N . LEU A 1 74 ? 11.447 -2.536 -13.207 1.00 95.38 74 LEU A N 1
ATOM 563 C CA . LEU A 1 74 ? 11.141 -2.083 -11.860 1.00 95.38 74 LEU A CA 1
ATOM 564 C C . LEU A 1 74 ? 12.425 -1.906 -11.059 1.00 95.38 74 LEU A C 1
ATOM 566 O O . LEU A 1 74 ? 13.386 -2.649 -11.219 1.00 95.38 74 LEU A O 1
ATOM 570 N N . VAL A 1 75 ? 12.411 -0.934 -10.153 1.00 96.75 75 VAL A N 1
ATOM 571 C CA . VAL A 1 75 ? 13.465 -0.751 -9.156 1.00 96.75 75 VAL A CA 1
ATOM 572 C C . VAL A 1 75 ? 12.862 -0.784 -7.762 1.00 96.75 75 VAL A C 1
ATOM 574 O O . VAL A 1 75 ? 11.804 -0.201 -7.510 1.00 96.75 75 VAL A O 1
ATOM 577 N N . VAL A 1 76 ? 13.543 -1.457 -6.841 1.00 97.69 76 VAL A N 1
ATOM 578 C CA . VAL A 1 76 ? 13.227 -1.392 -5.414 1.00 97.69 76 VAL A CA 1
ATOM 579 C C . VAL A 1 76 ? 14.099 -0.318 -4.785 1.00 97.69 76 VAL A C 1
ATOM 581 O O . VAL A 1 76 ? 15.307 -0.485 -4.638 1.00 97.69 76 VAL A O 1
ATOM 584 N N . ASP A 1 77 ? 13.481 0.785 -4.380 1.00 97.56 77 ASP A N 1
ATOM 585 C CA . ASP A 1 77 ? 14.139 1.757 -3.515 1.00 97.56 77 ASP A CA 1
ATOM 586 C C . ASP A 1 77 ? 14.065 1.264 -2.068 1.00 97.56 77 ASP A C 1
ATOM 588 O O . ASP A 1 77 ? 13.012 1.355 -1.441 1.00 97.56 77 ASP A O 1
ATOM 592 N N . MET A 1 78 ? 15.163 0.754 -1.509 1.00 97.62 78 MET A N 1
ATOM 593 C CA . MET A 1 78 ? 15.173 0.205 -0.143 1.00 97.62 78 MET A CA 1
ATOM 594 C C . MET A 1 78 ? 14.835 1.244 0.939 1.00 97.62 78 MET A C 1
ATOM 596 O O . MET A 1 78 ? 14.386 0.871 2.024 1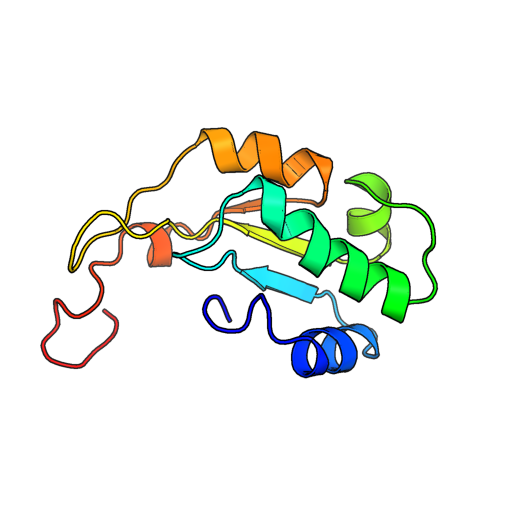.00 97.62 78 MET A O 1
ATOM 600 N N . ARG A 1 79 ? 14.957 2.550 0.648 1.00 97.94 79 ARG A N 1
ATOM 601 C CA . ARG A 1 79 ? 14.524 3.624 1.562 1.00 97.94 79 ARG A CA 1
ATOM 602 C C . ARG A 1 79 ? 13.013 3.593 1.788 1.00 97.94 79 ARG A C 1
ATOM 604 O O . ARG A 1 79 ? 12.548 3.960 2.866 1.00 97.94 79 ARG A O 1
ATOM 611 N N . SER A 1 80 ? 12.251 3.102 0.806 1.00 97.50 80 SER A N 1
ATOM 612 C CA . SER A 1 80 ? 10.795 2.947 0.894 1.00 97.50 80 SER A CA 1
ATOM 613 C C . SER A 1 80 ? 10.361 2.120 2.102 1.00 97.50 80 SER A C 1
ATOM 615 O O . SER A 1 80 ? 9.343 2.434 2.710 1.00 97.50 80 SER A O 1
ATOM 617 N N . LEU A 1 81 ? 11.146 1.111 2.495 1.00 97.81 81 LEU A N 1
ATOM 618 C CA . LEU A 1 81 ? 10.823 0.240 3.622 1.00 97.81 81 LEU A CA 1
ATOM 619 C C . LEU A 1 81 ? 10.812 1.013 4.940 1.00 97.81 81 LEU A C 1
ATOM 621 O O . LEU A 1 81 ? 9.949 0.786 5.780 1.00 97.81 81 LEU A O 1
ATOM 625 N N . VAL A 1 82 ? 11.752 1.943 5.109 1.00 97.88 82 VAL A N 1
ATOM 626 C CA . VAL A 1 82 ? 11.841 2.784 6.308 1.00 97.88 82 VAL A CA 1
ATOM 627 C C . VAL A 1 82 ? 10.756 3.856 6.277 1.00 97.88 82 VAL A C 1
ATOM 629 O O . VAL A 1 82 ? 10.023 3.998 7.249 1.00 97.88 82 VAL A O 1
ATOM 632 N N . ILE A 1 83 ? 10.589 4.533 5.138 1.00 98.19 83 ILE A N 1
ATOM 633 C CA . ILE A 1 83 ? 9.587 5.595 4.963 1.00 98.19 83 ILE A CA 1
ATOM 634 C C . ILE A 1 83 ? 8.170 5.060 5.206 1.00 98.19 83 ILE A C 1
ATOM 636 O O . ILE A 1 83 ? 7.390 5.646 5.947 1.00 98.19 83 ILE A O 1
ATOM 640 N N . MET A 1 84 ? 7.815 3.920 4.608 1.00 98.25 84 MET A N 1
ATOM 641 C CA . MET A 1 84 ? 6.477 3.346 4.766 1.00 98.25 84 MET A CA 1
ATOM 642 C C . MET A 1 84 ? 6.220 2.820 6.182 1.00 98.25 84 MET A C 1
ATOM 644 O O . MET A 1 84 ? 5.066 2.794 6.619 1.00 98.25 84 MET A O 1
ATOM 648 N N . ARG A 1 85 ? 7.281 2.440 6.909 1.00 97.88 85 ARG A N 1
ATOM 649 C CA . ARG A 1 85 ? 7.183 1.953 8.288 1.00 97.88 85 ARG A CA 1
ATOM 650 C C . ARG A 1 85 ? 6.668 3.017 9.246 1.00 97.88 85 ARG A C 1
ATOM 652 O O . ARG A 1 85 ? 6.051 2.650 10.237 1.00 97.88 85 ARG A O 1
ATOM 659 N N . GLU A 1 86 ? 6.840 4.301 8.943 1.00 97.94 86 GLU A N 1
ATOM 660 C CA . GLU A 1 86 ? 6.242 5.386 9.732 1.00 97.94 86 GLU A CA 1
ATOM 661 C C . GLU A 1 86 ? 4.709 5.271 9.791 1.00 97.94 86 GLU A C 1
ATOM 663 O O . GLU A 1 86 ? 4.090 5.626 10.794 1.00 97.94 86 GLU A O 1
ATOM 668 N N . PHE A 1 87 ? 4.090 4.709 8.746 1.00 97.88 87 PHE A N 1
ATOM 669 C CA . PHE A 1 87 ? 2.636 4.662 8.591 1.00 97.88 87 PHE A CA 1
ATOM 670 C C . PHE A 1 87 ? 2.029 3.287 8.872 1.00 97.88 87 PHE A C 1
ATOM 672 O O . PHE A 1 87 ? 0.895 3.227 9.341 1.00 97.88 87 PHE A O 1
ATOM 679 N N . ALA A 1 88 ? 2.732 2.189 8.571 1.00 98.19 88 ALA A N 1
ATOM 680 C CA . ALA A 1 88 ? 2.223 0.831 8.768 1.00 98.19 88 ALA A CA 1
ATOM 681 C C . ALA A 1 88 ? 3.335 -0.234 8.781 1.00 98.19 88 ALA A C 1
ATOM 683 O O . ALA A 1 88 ? 4.409 -0.006 8.227 1.00 98.19 88 ALA A O 1
ATOM 684 N N . PRO A 1 89 ? 3.088 -1.437 9.337 1.00 98.44 89 PRO A N 1
ATOM 685 C CA . PRO A 1 89 ? 3.969 -2.582 9.140 1.00 98.44 89 PRO A CA 1
ATOM 686 C C . PRO A 1 89 ? 4.182 -2.896 7.656 1.00 98.44 89 PRO A C 1
ATOM 688 O O . PRO A 1 89 ? 3.224 -2.998 6.882 1.00 98.44 89 PRO A O 1
ATOM 691 N N . VAL A 1 90 ? 5.450 -3.068 7.283 1.00 98.44 90 VAL A N 1
ATOM 692 C CA . VAL A 1 90 ? 5.880 -3.215 5.890 1.00 98.44 90 VAL A CA 1
ATOM 693 C C . VAL A 1 90 ? 6.185 -4.673 5.565 1.00 98.44 90 VAL A C 1
ATOM 695 O O . VAL A 1 90 ? 6.889 -5.357 6.304 1.00 98.44 90 VAL A O 1
ATOM 698 N N . ILE A 1 91 ? 5.672 -5.130 4.430 1.00 98.31 91 ILE A N 1
ATOM 699 C CA . ILE A 1 91 ? 5.966 -6.418 3.805 1.00 98.31 91 ILE A CA 1
ATOM 700 C C . ILE A 1 91 ? 6.803 -6.145 2.551 1.00 98.31 91 ILE A C 1
ATOM 702 O O . ILE A 1 91 ? 6.532 -5.198 1.817 1.00 98.31 91 ILE A O 1
ATOM 706 N N . PHE A 1 92 ? 7.805 -6.975 2.274 1.00 98.06 92 PHE A N 1
ATOM 707 C CA . PHE A 1 92 ? 8.546 -6.916 1.016 1.00 98.06 92 PHE A CA 1
ATOM 708 C C . PHE A 1 92 ? 8.111 -8.065 0.098 1.00 98.06 92 PHE A C 1
ATOM 710 O O . PHE A 1 92 ? 8.285 -9.235 0.432 1.00 98.06 92 PHE A O 1
ATOM 717 N N . ASP A 1 93 ? 7.506 -7.738 -1.045 1.00 97.00 93 ASP A N 1
ATOM 718 C CA . ASP A 1 93 ? 7.069 -8.705 -2.058 1.00 97.00 93 ASP A CA 1
ATOM 719 C C . ASP A 1 93 ? 8.246 -9.025 -2.992 1.00 97.00 93 ASP A C 1
ATOM 721 O O . ASP A 1 93 ? 8.434 -8.393 -4.034 1.00 97.00 93 ASP A O 1
ATOM 725 N N . ALA A 1 94 ? 9.085 -9.974 -2.572 1.00 94.06 94 ALA A N 1
ATOM 726 C CA . ALA A 1 94 ? 10.353 -10.277 -3.236 1.00 94.06 94 ALA A CA 1
ATOM 727 C C . ALA A 1 94 ? 10.187 -10.759 -4.687 1.00 94.06 94 ALA A C 1
ATOM 729 O O . ALA A 1 94 ? 10.995 -10.408 -5.541 1.00 94.06 94 ALA A O 1
ATOM 730 N N . THR A 1 95 ? 9.134 -11.524 -4.989 1.00 91.62 95 THR A N 1
ATOM 731 C CA . THR A 1 95 ? 8.931 -12.120 -6.320 1.00 91.62 95 THR A CA 1
ATOM 732 C C . THR A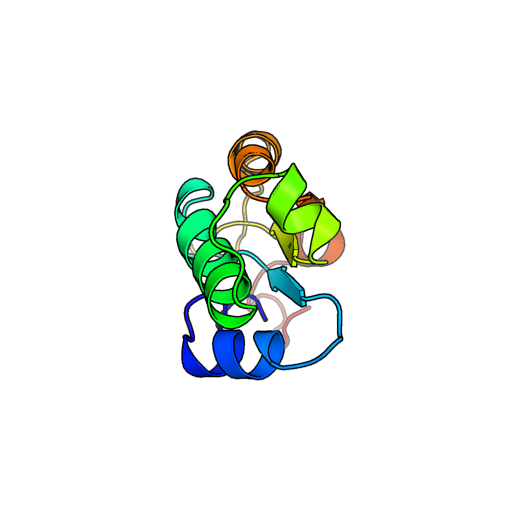 1 95 ? 8.480 -11.080 -7.339 1.00 91.62 95 THR A C 1
ATOM 734 O O . THR A 1 95 ? 9.068 -10.927 -8.402 1.00 91.62 95 THR A O 1
ATOM 737 N N . HIS A 1 96 ? 7.480 -10.281 -6.987 1.00 91.75 96 HIS A N 1
ATOM 738 C CA . HIS A 1 96 ? 6.946 -9.232 -7.853 1.00 91.75 96 HIS A CA 1
ATOM 739 C C . HIS A 1 96 ? 7.893 -8.038 -8.033 1.00 91.75 96 HIS A C 1
ATOM 741 O O . HIS A 1 96 ? 7.746 -7.274 -8.990 1.00 91.75 96 HIS A O 1
ATOM 747 N N . SER A 1 97 ? 8.841 -7.865 -7.112 1.00 92.50 97 SER A N 1
ATOM 748 C CA . SER A 1 97 ? 9.860 -6.816 -7.176 1.00 92.50 97 SER A CA 1
ATOM 749 C C . SER A 1 97 ? 10.919 -7.056 -8.252 1.00 92.50 97 SER A C 1
ATOM 751 O O . SER A 1 97 ? 11.519 -6.091 -8.713 1.00 92.50 97 SER A O 1
ATOM 753 N N . VAL A 1 98 ? 11.140 -8.313 -8.651 1.00 89.25 98 VAL A N 1
ATOM 754 C CA . VAL A 1 98 ? 12.147 -8.702 -9.661 1.00 89.25 98 VAL A CA 1
ATOM 755 C C . VAL A 1 98 ? 11.542 -9.024 -11.029 1.00 89.25 98 VAL A C 1
ATOM 757 O O . VAL A 1 98 ? 12.249 -9.389 -11.963 1.00 89.25 98 VAL A O 1
ATOM 760 N N . GLN A 1 99 ? 10.225 -8.890 -11.154 1.00 87.50 99 GLN A N 1
ATOM 761 C CA . GLN A 1 99 ? 9.509 -9.071 -12.408 1.00 87.50 99 GLN A CA 1
ATOM 762 C C . GLN A 1 99 ? 9.891 -7.989 -13.428 1.00 87.50 99 GLN A C 1
ATOM 764 O O . GLN A 1 99 ? 10.044 -6.821 -13.073 1.00 87.50 99 GLN A O 1
ATOM 769 N N . MET A 1 100 ? 9.927 -8.364 -14.710 1.00 85.31 100 MET A N 1
ATOM 770 C CA . MET A 1 100 ? 10.009 -7.438 -15.844 1.00 85.31 100 MET A CA 1
ATOM 771 C C . MET A 1 100 ? 8.621 -7.283 -16.487 1.00 85.31 100 MET A C 1
ATOM 773 O O . MET A 1 100 ? 8.184 -8.169 -17.231 1.00 85.31 100 MET A O 1
ATOM 777 N N . PRO A 1 101 ? 7.878 -6.195 -16.196 1.00 80.50 101 PRO A N 1
ATOM 778 C CA . PRO A 1 101 ? 6.515 -6.036 -16.686 1.00 80.50 101 PRO A CA 1
ATOM 779 C C . PRO A 1 101 ? 6.441 -6.080 -18.216 1.00 80.50 101 PRO A C 1
ATOM 781 O O . PRO A 1 101 ? 7.089 -5.294 -18.899 1.00 80.50 101 PRO A O 1
ATOM 784 N N . GLY A 1 102 ? 5.621 -6.982 -18.758 1.00 72.94 102 GLY A N 1
ATOM 785 C CA . GLY A 1 102 ? 5.383 -7.094 -20.201 1.00 72.94 102 GLY A CA 1
ATOM 786 C C . GLY A 1 102 ? 6.472 -7.822 -20.996 1.00 72.94 102 GLY A C 1
ATOM 787 O O . GLY A 1 102 ? 6.279 -8.043 -22.188 1.00 72.94 102 GLY A O 1
ATOM 788 N N . ALA A 1 103 ? 7.569 -8.258 -20.364 1.00 68.75 103 ALA A N 1
ATOM 789 C CA . ALA A 1 103 ? 8.668 -8.941 -21.055 1.00 68.75 103 ALA A CA 1
ATOM 790 C C . ALA A 1 103 ? 8.290 -10.336 -21.590 1.00 68.75 103 ALA A C 1
ATOM 792 O O . ALA A 1 103 ? 8.906 -10.824 -22.531 1.00 68.75 103 ALA A O 1
ATOM 793 N N . ALA A 1 104 ? 7.251 -10.969 -21.037 1.00 67.50 104 ALA A N 1
ATOM 794 C CA . ALA A 1 104 ? 6.822 -12.319 -21.403 1.00 67.50 104 ALA A CA 1
ATOM 795 C C . ALA A 1 104 ? 5.695 -12.354 -22.460 1.00 67.50 104 ALA A C 1
ATOM 797 O O . ALA A 1 104 ? 4.826 -13.224 -22.406 1.00 67.50 104 ALA A O 1
ATOM 798 N N . GLY A 1 105 ? 5.654 -11.388 -23.388 1.00 61.94 105 GLY A N 1
ATOM 799 C CA . GLY A 1 105 ? 4.790 -11.453 -24.579 1.00 61.94 105 GLY A CA 1
ATOM 800 C C . GLY A 1 105 ? 3.283 -11.538 -24.294 1.00 61.94 105 GLY A C 1
ATOM 801 O O . GLY A 1 105 ? 2.563 -12.225 -25.010 1.00 61.94 105 GLY A O 1
ATOM 802 N N . GLY A 1 106 ? 2.804 -10.867 -23.240 1.00 59.78 106 GLY A N 1
ATOM 803 C CA . GLY A 1 106 ? 1.385 -10.848 -22.851 1.00 59.78 106 GLY A CA 1
ATOM 804 C C . GLY A 1 106 ? 1.077 -11.461 -21.483 1.00 59.78 106 GLY A C 1
ATOM 805 O O . GLY A 1 106 ? -0.062 -11.382 -21.032 1.00 59.78 106 GLY A O 1
ATOM 806 N N . SER A 1 107 ? 2.074 -12.019 -20.788 1.00 58.47 107 SER A N 1
ATOM 807 C CA . SER A 1 107 ? 1.928 -12.488 -19.405 1.00 58.47 107 SER A CA 1
ATOM 808 C C . SER A 1 107 ? 2.753 -11.657 -18.420 1.00 58.47 107 SER A C 1
ATOM 810 O O . SER A 1 107 ? 3.798 -11.091 -18.752 1.00 58.47 107 SER A O 1
ATOM 812 N N . SER A 1 108 ? 2.255 -11.549 -17.189 1.00 53.19 108 SER A N 1
ATOM 813 C CA . SER A 1 108 ? 2.934 -10.878 -16.082 1.00 53.19 108 SER A CA 1
ATOM 814 C C . SER A 1 108 ? 3.890 -11.850 -15.381 1.00 53.19 108 SER A C 1
ATOM 816 O O . SER A 1 108 ? 3.684 -12.121 -14.202 1.00 53.19 108 SER A O 1
ATOM 818 N N . GLY A 1 109 ? 4.870 -12.405 -16.105 1.00 44.62 109 GLY A N 1
ATOM 819 C CA . GLY A 1 109 ? 5.858 -13.361 -15.570 1.00 44.62 109 GLY A CA 1
ATOM 820 C C . GLY A 1 109 ? 6.468 -12.948 -14.237 1.00 44.62 109 GLY A C 1
ATOM 821 O O . GLY A 1 109 ? 6.791 -11.748 -14.107 1.00 44.62 109 GLY A O 1
#

Sequence (109 aa):
PAFLCRQTDLLVAAAKTKAKVNIKKGQFLNPSDIKYSVKKVLQTRGIENEGYEAAQKNGVFVAERGSSFGYGNLVVDMRSLVIMREFAPVIFDATHSVQMPGAAGGSSG

Secondary structure (DSSP, 8-state):
-GGGTT-HHHHHHHHTSSS-EEEEPPTT--GGGHHHHHHHHHHHTT----SHHHHHHTTEEEEE--EE-SSS-EE--THHHHHHHTTS-EEE-HHHHS--TTTBTTB--

Foldseek 3Di:
DQVCLPVLVVLLVVLPDLDQAEREHHLADDLLVSLVSLVSSCVSNVHPDFFAVSCVVSRYEYEYQFHDDDAQAGDGDVVSCVNNNRGYHYHYPVPNNGWRQCPPPPDRD